Protein AF-A0A1F9Y281-F1 (afdb_monomer_lite)

Secondary structure (DSSP, 8-state):
---------------SSTTTT-TTTTTT-EEESSSEEEEESSS-SSSS-EEEEE--TTPPPS--EEE---SSPPPTT------------S--STT-------PPP-

Sequence (106 aa):
MLIFFSAALVLGQTNLLTNNGFESDLTGWQTRGPAEFSADTAQPHSGQKAARIYIAS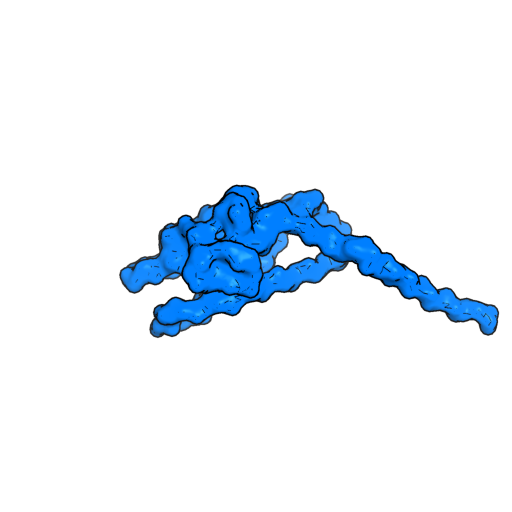GTTLNYQQIYCTASPAITEGERYSASVWVRSQGVTTAPGAYQSRTLFPT

Radius of gyration: 17.91 Å; chains: 1; bounding box: 52×40×39 Å

pLDDT: mean 79.44, std 20.46, range [28.92, 98.19]

Foldseek 3Di:
DDDDPPPPPPDDPDFQDDCQQCPVKCVQKDWDDPWDWTWDQPDGPDDRTDIDTGDDPPGDDDPTDIDHAGPVHDDPPDDDDDDDDDDDDPPDDPPDDDDDDDDDDD

Structure (mmCIF, N/CA/C/O backbone):
data_AF-A0A1F9Y281-F1
#
_entry.id   AF-A0A1F9Y281-F1
#
loop_
_atom_site.group_PDB
_atom_site.id
_atom_site.type_symbol
_atom_site.label_atom_id
_atom_site.label_alt_id
_atom_site.label_comp_id
_atom_site.label_asym_id
_atom_site.label_entity_id
_atom_site.label_seq_id
_atom_site.pdbx_PDB_ins_code
_atom_site.Cartn_x
_atom_site.Cartn_y
_atom_site.Cartn_z
_atom_site.occupancy
_atom_site.B_iso_or_equiv
_atom_site.auth_seq_id
_atom_site.auth_comp_id
_atom_site.auth_asym_id
_atom_site.auth_atom_id
_atom_site.pdbx_PDB_model_num
ATOM 1 N N . MET A 1 1 ? 31.999 -32.600 -24.070 1.00 38.28 1 MET A N 1
ATOM 2 C CA . MET A 1 1 ? 32.641 -31.278 -23.888 1.00 38.28 1 MET A CA 1
ATOM 3 C C . MET A 1 1 ? 31.970 -30.347 -24.886 1.00 38.28 1 MET A C 1
ATOM 5 O O . MET A 1 1 ? 32.026 -30.667 -26.058 1.00 38.28 1 MET A O 1
ATOM 9 N N . LEU A 1 2 ? 31.182 -29.334 -24.535 1.00 28.92 2 LEU A N 1
ATOM 10 C CA . LEU A 1 2 ? 31.176 -28.425 -23.388 1.00 28.92 2 LEU A CA 1
ATOM 11 C C . LEU A 1 2 ? 29.706 -28.155 -22.987 1.00 28.92 2 LEU A C 1
ATOM 13 O O . LEU A 1 2 ? 28.871 -27.939 -23.861 1.00 28.92 2 LEU A O 1
ATOM 17 N N . ILE A 1 3 ? 29.383 -28.197 -21.692 1.00 39.06 3 ILE A N 1
ATOM 18 C CA . ILE A 1 3 ? 28.069 -27.804 -21.160 1.00 39.06 3 ILE A CA 1
ATOM 19 C C . ILE A 1 3 ? 28.193 -26.329 -20.777 1.00 39.06 3 ILE A C 1
ATOM 21 O O . ILE A 1 3 ? 29.028 -25.995 -19.938 1.00 39.06 3 ILE A O 1
ATOM 25 N N . PHE A 1 4 ? 27.402 -25.445 -21.381 1.00 36.53 4 PHE A N 1
ATOM 26 C CA . PHE A 1 4 ? 27.313 -24.060 -20.925 1.00 36.53 4 PHE A CA 1
ATOM 27 C C . PHE A 1 4 ? 26.260 -23.977 -19.816 1.00 36.53 4 PHE A C 1
ATOM 29 O O . PHE A 1 4 ? 25.065 -23.941 -20.093 1.00 36.53 4 PHE A O 1
ATOM 36 N N . PHE A 1 5 ? 26.691 -23.926 -18.555 1.00 43.91 5 PHE A N 1
ATOM 37 C CA .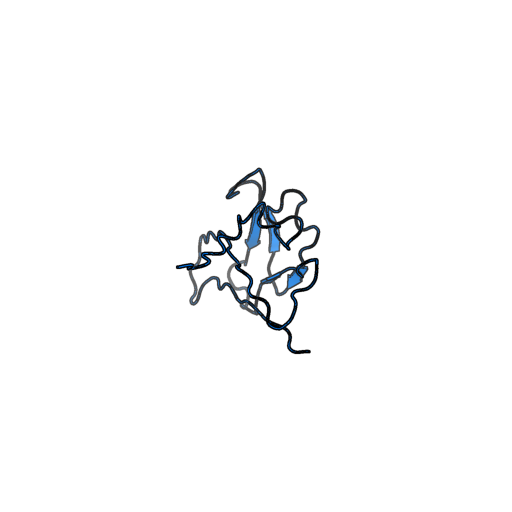 PHE A 1 5 ? 25.873 -23.310 -17.512 1.00 43.91 5 PHE A CA 1
ATOM 38 C C . PHE A 1 5 ? 26.076 -21.802 -17.627 1.00 43.91 5 PHE A C 1
ATOM 40 O O . PHE A 1 5 ? 27.097 -21.273 -17.194 1.00 43.91 5 PHE A O 1
ATOM 47 N N . SER A 1 6 ? 25.120 -21.103 -18.238 1.00 39.38 6 SER A N 1
ATOM 48 C CA . SER A 1 6 ? 25.041 -19.655 -18.070 1.00 39.38 6 SER A CA 1
ATOM 49 C C . SER A 1 6 ? 24.461 -19.399 -16.681 1.00 39.38 6 SER A C 1
ATOM 51 O O . SER A 1 6 ? 23.249 -19.364 -16.486 1.00 39.38 6 SER A O 1
ATOM 53 N N . ALA A 1 7 ? 25.334 -19.310 -15.681 1.00 45.41 7 ALA A N 1
ATOM 54 C CA . ALA A 1 7 ? 24.976 -18.666 -14.431 1.00 45.41 7 ALA A CA 1
ATOM 55 C C . ALA A 1 7 ? 24.947 -17.161 -14.713 1.00 45.41 7 ALA A C 1
ATOM 57 O O . ALA A 1 7 ? 25.980 -16.494 -14.689 1.00 45.41 7 ALA A O 1
ATOM 58 N N . ALA A 1 8 ? 23.766 -16.633 -15.037 1.00 47.09 8 ALA A N 1
ATOM 59 C CA . ALA A 1 8 ? 23.555 -15.199 -14.968 1.00 47.09 8 ALA A CA 1
ATOM 60 C C . ALA A 1 8 ? 23.726 -14.791 -13.500 1.00 47.09 8 ALA A C 1
ATOM 62 O O . ALA A 1 8 ? 22.924 -15.146 -12.636 1.00 47.09 8 ALA A O 1
ATOM 63 N N . LEU A 1 9 ? 24.815 -14.088 -13.210 1.00 40.81 9 LEU A N 1
ATOM 64 C CA . LEU A 1 9 ? 25.007 -13.385 -11.953 1.00 40.81 9 LEU A CA 1
ATOM 65 C C . LEU A 1 9 ? 23.862 -12.360 -11.838 1.00 40.81 9 LEU A C 1
ATOM 67 O O . LEU A 1 9 ? 23.857 -11.374 -12.573 1.00 40.81 9 LEU A O 1
ATOM 71 N N . VAL A 1 10 ? 22.860 -12.598 -10.980 1.00 47.91 10 VAL A N 1
ATOM 72 C CA . VAL A 1 10 ? 21.786 -11.620 -10.714 1.00 47.91 10 VAL A CA 1
ATOM 73 C C . VAL A 1 10 ? 22.380 -10.496 -9.864 1.00 47.91 10 VAL A C 1
ATOM 75 O O . VAL A 1 10 ? 22.261 -10.469 -8.641 1.00 47.91 10 VAL A O 1
ATOM 78 N N . LEU A 1 11 ? 23.101 -9.587 -10.515 1.00 41.00 11 LEU A N 1
ATOM 79 C CA . LEU A 1 11 ? 23.546 -8.335 -9.922 1.00 41.00 11 LEU A CA 1
ATOM 80 C C . LEU A 1 11 ? 22.344 -7.391 -9.855 1.00 41.00 11 LEU A C 1
ATOM 82 O O . LEU A 1 11 ? 21.930 -6.846 -10.871 1.00 41.00 11 LEU A O 1
ATOM 86 N N . GLY A 1 12 ? 21.795 -7.222 -8.651 1.00 51.34 12 GLY A N 1
ATOM 87 C CA . 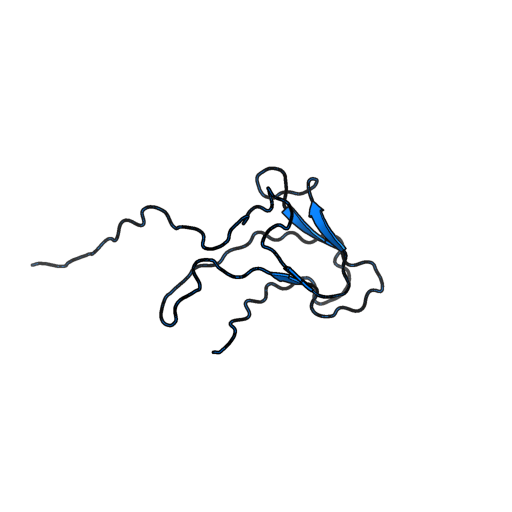GLY A 1 12 ? 20.782 -6.214 -8.338 1.00 51.34 12 GLY A CA 1
ATOM 88 C C . GLY A 1 12 ? 19.421 -6.494 -8.967 1.00 51.34 12 GLY A C 1
ATOM 89 O O . GLY A 1 12 ? 19.105 -5.992 -10.039 1.00 51.34 12 GLY A O 1
ATOM 90 N N . GLN A 1 13 ? 18.566 -7.242 -8.270 1.00 61.28 13 GLN A N 1
ATOM 91 C CA . GLN A 1 13 ? 17.144 -7.263 -8.603 1.00 61.28 13 GLN A CA 1
ATOM 92 C C . GLN A 1 13 ? 16.571 -5.860 -8.339 1.00 61.28 13 GLN A C 1
ATOM 94 O O . GLN A 1 13 ? 16.277 -5.503 -7.198 1.00 61.28 13 GLN A O 1
ATOM 99 N N . THR A 1 14 ? 16.467 -5.034 -9.381 1.00 80.31 14 THR A N 1
ATOM 100 C CA . THR A 1 14 ? 15.846 -3.711 -9.287 1.00 80.31 14 THR A CA 1
ATOM 101 C C . THR A 1 14 ? 14.372 -3.886 -8.954 1.00 80.31 14 THR A C 1
ATOM 103 O O . THR A 1 14 ? 13.635 -4.562 -9.674 1.00 80.31 14 THR A O 1
ATOM 106 N N . ASN A 1 15 ? 13.931 -3.290 -7.847 1.00 86.88 15 ASN A N 1
ATOM 107 C CA . ASN A 1 15 ? 12.510 -3.230 -7.550 1.00 86.88 15 ASN A CA 1
ATOM 108 C C . ASN A 1 15 ? 11.840 -2.277 -8.549 1.00 86.88 15 ASN A C 1
ATOM 110 O O . ASN A 1 15 ? 12.287 -1.146 -8.714 1.00 86.88 15 ASN A O 1
ATOM 114 N N . LEU A 1 16 ? 10.777 -2.744 -9.202 1.00 91.12 16 LEU A N 1
ATOM 115 C CA . LEU A 1 16 ? 9.998 -1.950 -10.157 1.00 91.12 16 LEU A CA 1
ATOM 116 C C . LEU A 1 16 ? 9.005 -1.008 -9.462 1.00 91.12 16 LEU A C 1
ATOM 118 O O . LEU A 1 16 ? 8.316 -0.236 -10.120 1.00 91.12 16 LEU A O 1
ATOM 122 N N . LEU A 1 17 ? 8.868 -1.104 -8.140 1.00 92.00 17 LEU A N 1
ATOM 123 C CA . LEU A 1 17 ? 7.999 -0.244 -7.351 1.00 92.00 17 LEU A CA 1
ATOM 124 C C . LEU A 1 17 ? 8.824 0.868 -6.713 1.00 92.00 17 LEU A C 1
ATOM 126 O O . LEU A 1 17 ? 9.801 0.616 -6.004 1.00 92.00 17 LEU A O 1
ATOM 130 N N . THR A 1 18 ? 8.392 2.106 -6.919 1.00 92.44 18 THR A N 1
ATOM 131 C CA . THR A 1 18 ? 8.909 3.254 -6.179 1.00 92.44 18 THR A CA 1
ATOM 132 C C . THR A 1 18 ? 8.251 3.322 -4.802 1.00 92.44 18 THR A C 1
ATOM 134 O O . THR A 1 18 ? 7.107 2.902 -4.626 1.00 92.44 18 THR A O 1
ATOM 137 N N . ASN A 1 19 ? 8.981 3.830 -3.799 1.00 94.88 19 ASN A N 1
ATOM 138 C CA . ASN A 1 19 ? 8.483 3.948 -2.422 1.00 94.88 19 ASN A CA 1
ATOM 139 C C . ASN A 1 19 ? 7.876 2.624 -1.890 1.00 94.88 19 ASN A C 1
ATOM 141 O O . ASN A 1 19 ? 6.817 2.602 -1.266 1.00 94.88 19 ASN A O 1
ATOM 145 N N . ASN A 1 20 ? 8.542 1.495 -2.159 1.00 92.38 20 ASN A N 1
ATOM 146 C CA . ASN A 1 20 ? 8.075 0.147 -1.813 1.00 92.38 20 ASN A CA 1
ATOM 147 C C . ASN A 1 20 ? 8.068 -0.151 -0.300 1.00 92.38 20 ASN A C 1
ATOM 149 O O . ASN A 1 20 ? 7.500 -1.157 0.116 1.00 92.38 20 ASN A O 1
ATOM 153 N N . GLY A 1 21 ? 8.715 0.702 0.500 1.00 94.56 21 GLY A N 1
ATOM 154 C CA . GLY A 1 21 ? 8.691 0.668 1.965 1.00 94.56 21 GLY A CA 1
ATOM 155 C C . GLY A 1 21 ? 7.802 1.737 2.609 1.00 94.56 21 GLY A C 1
ATOM 156 O O . GLY A 1 21 ? 7.723 1.775 3.824 1.00 94.56 21 GLY A O 1
ATOM 157 N N . PHE A 1 22 ? 7.127 2.593 1.829 1.00 97.56 22 PHE A N 1
ATOM 158 C CA . PHE A 1 22 ? 6.245 3.665 2.331 1.00 97.56 22 PHE A CA 1
ATOM 159 C C . PHE A 1 22 ? 6.934 4.762 3.168 1.00 97.56 22 PHE A C 1
ATOM 161 O O . PHE A 1 22 ? 6.277 5.515 3.888 1.00 97.56 22 PHE A O 1
ATOM 168 N N . GLU A 1 23 ? 8.256 4.905 3.054 1.00 98.19 23 GLU A N 1
ATOM 169 C CA . GLU A 1 23 ? 9.037 5.910 3.790 1.00 98.19 23 GLU A CA 1
ATOM 170 C C . GLU A 1 23 ? 8.724 7.351 3.342 1.00 98.19 23 GLU A C 1
ATOM 172 O O . GLU A 1 23 ? 8.880 8.299 4.111 1.00 98.19 23 GLU A O 1
ATOM 177 N N . SER A 1 24 ? 8.204 7.522 2.122 1.00 97.75 24 SER A N 1
ATOM 178 C CA . SER A 1 24 ? 7.649 8.786 1.607 1.00 97.75 24 SER A CA 1
ATOM 179 C C . SER A 1 24 ? 6.117 8.799 1.642 1.00 97.75 24 SER A C 1
ATOM 181 O O . SER A 1 24 ? 5.454 9.219 0.689 1.00 97.75 24 SER A O 1
ATOM 183 N N . ASP A 1 25 ? 5.552 8.287 2.735 1.00 97.56 25 ASP A N 1
ATOM 184 C CA . ASP A 1 25 ? 4.115 8.109 2.934 1.00 97.56 25 ASP A CA 1
ATOM 185 C C . ASP A 1 25 ? 3.489 7.268 1.807 1.00 97.56 25 ASP A C 1
ATOM 187 O O . ASP A 1 25 ? 4.091 6.298 1.344 1.00 97.56 25 ASP A O 1
ATOM 191 N N . LEU A 1 26 ? 2.291 7.625 1.337 1.00 97.50 26 LEU A N 1
ATOM 192 C CA . LEU A 1 26 ? 1.613 6.931 0.235 1.00 97.50 26 LEU A CA 1
ATOM 193 C C . LEU A 1 26 ? 1.975 7.502 -1.148 1.00 97.50 26 LEU A C 1
ATOM 195 O O . LEU A 1 26 ? 1.271 7.253 -2.123 1.00 97.50 26 LEU A O 1
ATOM 199 N N . THR A 1 27 ? 3.062 8.271 -1.266 1.00 97.06 27 THR A N 1
ATOM 200 C CA . THR A 1 27 ? 3.494 8.837 -2.554 1.00 97.06 27 THR A CA 1
ATOM 201 C C . THR A 1 27 ? 3.727 7.723 -3.577 1.00 97.06 27 THR A C 1
ATOM 203 O O . THR A 1 27 ? 4.458 6.773 -3.297 1.00 97.06 27 THR A O 1
ATOM 206 N N . GLY A 1 28 ? 3.108 7.837 -4.758 1.00 94.50 28 GLY A N 1
ATOM 207 C CA . GLY A 1 28 ? 3.175 6.826 -5.824 1.00 94.50 28 GLY A CA 1
ATOM 208 C C . GLY A 1 28 ? 2.204 5.648 -5.662 1.00 94.50 28 GLY A C 1
ATOM 209 O O . GLY A 1 28 ? 2.104 4.818 -6.564 1.00 94.50 28 GLY A O 1
ATOM 210 N N . TRP A 1 29 ? 1.456 5.597 -4.558 1.00 96.62 29 TRP A N 1
ATOM 211 C CA . TRP A 1 29 ? 0.421 4.601 -4.303 1.00 96.62 29 TRP A CA 1
ATOM 212 C C . TRP A 1 29 ? -0.972 5.229 -4.392 1.00 96.62 29 TRP A C 1
ATOM 214 O O . TRP A 1 29 ? -1.200 6.378 -4.022 1.00 96.62 29 TRP A O 1
ATOM 224 N N . GLN A 1 30 ? -1.919 4.452 -4.893 1.00 96.50 30 GLN A N 1
ATOM 225 C CA . GLN A 1 30 ? -3.320 4.804 -5.052 1.00 96.50 30 GLN A CA 1
ATOM 226 C C . GLN A 1 30 ? -4.164 3.989 -4.077 1.00 96.50 30 GLN A C 1
ATOM 228 O O . GLN A 1 30 ? -3.810 2.868 -3.708 1.00 96.50 30 GLN A O 1
ATOM 233 N N . THR A 1 31 ? -5.302 4.547 -3.678 1.00 95.31 31 THR A N 1
ATOM 234 C CA . THR A 1 31 ? -6.229 3.920 -2.736 1.00 95.31 31 THR A CA 1
ATOM 235 C C . THR A 1 31 ? -7.610 3.774 -3.364 1.00 95.31 31 THR A C 1
ATOM 237 O O . THR A 1 31 ? -7.976 4.505 -4.288 1.00 95.31 31 THR A O 1
ATOM 240 N N . ARG A 1 32 ? -8.383 2.786 -2.914 1.00 94.19 32 ARG A N 1
ATOM 241 C CA . ARG A 1 32 ? -9.744 2.534 -3.401 1.00 94.19 32 ARG A CA 1
ATOM 242 C C . ARG A 1 32 ? -10.607 1.934 -2.303 1.00 94.19 32 ARG A C 1
ATOM 244 O O . ARG A 1 32 ? -10.120 1.113 -1.538 1.00 94.19 32 ARG A O 1
ATOM 251 N N . GLY A 1 33 ? -11.894 2.280 -2.299 1.00 91.88 33 GLY A N 1
ATOM 252 C CA . GLY A 1 33 ? -12.906 1.711 -1.404 1.00 91.88 33 GLY A CA 1
ATOM 253 C C . GLY A 1 33 ? -13.061 2.487 -0.089 1.00 91.88 33 GLY A C 1
ATOM 254 O O . GLY A 1 33 ? -12.208 3.310 0.244 1.00 91.88 33 GLY A O 1
ATOM 255 N N . PRO A 1 34 ? -14.157 2.263 0.661 1.00 91.31 34 PRO A N 1
ATOM 256 C CA . PRO A 1 34 ? -14.400 2.958 1.921 1.00 91.31 34 PRO A CA 1
ATOM 257 C C . PRO A 1 34 ? -13.502 2.377 3.022 1.00 91.31 34 PRO A C 1
ATOM 259 O O . PRO A 1 34 ? -13.817 1.338 3.601 1.00 91.31 34 PRO A O 1
ATOM 262 N N . ALA A 1 35 ? -12.364 3.026 3.260 1.00 93.38 35 ALA A N 1
ATOM 263 C CA . ALA A 1 35 ? -11.422 2.772 4.348 1.00 93.38 35 ALA A CA 1
ATOM 264 C C . ALA A 1 35 ? -10.586 4.028 4.621 1.00 93.38 35 ALA A C 1
ATOM 266 O O . ALA A 1 35 ? -10.501 4.933 3.790 1.00 93.38 35 ALA A O 1
ATOM 267 N N . GLU A 1 36 ? -9.943 4.059 5.781 1.00 95.25 36 GLU A N 1
ATOM 268 C CA . GLU A 1 36 ? -8.872 5.003 6.067 1.00 95.25 36 GLU A CA 1
ATOM 269 C C . GLU A 1 36 ? -7.544 4.409 5.585 1.00 95.25 36 GLU A C 1
ATOM 271 O O . GLU A 1 36 ? -7.197 3.272 5.921 1.00 95.25 36 GLU A O 1
ATOM 276 N N . PHE A 1 37 ? -6.799 5.186 4.801 1.00 96.75 37 PHE A N 1
ATOM 277 C CA . PHE A 1 37 ? -5.493 4.806 4.276 1.00 96.75 37 PHE A CA 1
ATOM 278 C C . PHE A 1 37 ? -4.440 5.765 4.807 1.00 96.75 37 PHE A C 1
ATOM 280 O O . PHE A 1 37 ? -4.585 6.979 4.672 1.00 96.75 37 PHE A O 1
ATOM 287 N N . SER A 1 38 ? -3.371 5.233 5.390 1.00 97.50 38 SER A N 1
ATOM 288 C CA . SER A 1 38 ? -2.295 6.060 5.935 1.00 97.50 38 SER A CA 1
ATOM 289 C C . SER A 1 38 ? -0.945 5.360 5.844 1.00 97.50 38 SER A C 1
ATOM 291 O O . SER A 1 38 ? -0.878 4.137 5.725 1.00 97.50 38 SER A O 1
ATOM 293 N N . ALA A 1 39 ? 0.134 6.131 5.962 1.00 97.38 39 ALA A N 1
ATOM 294 C CA . ALA A 1 39 ? 1.407 5.583 6.403 1.00 97.38 39 ALA A CA 1
ATOM 295 C C . ALA A 1 39 ? 1.381 5.479 7.933 1.00 97.38 39 ALA A C 1
ATOM 297 O O . ALA A 1 39 ? 1.084 6.451 8.625 1.00 97.38 39 ALA A O 1
ATOM 298 N N . ASP A 1 40 ? 1.596 4.280 8.451 1.00 96.06 40 ASP A N 1
ATOM 299 C CA . ASP A 1 40 ? 1.652 3.966 9.871 1.00 96.06 40 ASP A CA 1
ATOM 300 C C . ASP A 1 40 ? 3.103 3.875 10.337 1.00 96.06 40 ASP A C 1
ATOM 302 O O . ASP A 1 40 ? 3.926 3.233 9.688 1.00 96.06 40 ASP A O 1
ATOM 306 N N . THR A 1 41 ? 3.400 4.497 11.475 1.00 97.38 41 THR A N 1
ATOM 307 C CA . THR A 1 41 ? 4.716 4.467 12.127 1.00 97.38 41 THR A CA 1
ATOM 308 C C . THR A 1 41 ? 4.762 3.515 13.319 1.00 97.38 41 THR A C 1
ATOM 310 O O . THR A 1 41 ? 5.832 3.279 13.876 1.00 97.38 41 THR A O 1
ATOM 313 N N . ALA A 1 42 ? 3.619 2.959 13.733 1.00 95.25 42 ALA A N 1
ATOM 314 C CA . ALA A 1 42 ? 3.546 2.105 14.910 1.00 95.25 42 ALA A CA 1
ATOM 315 C C . ALA A 1 42 ? 3.975 0.662 14.622 1.00 95.25 42 ALA A C 1
ATOM 317 O O . ALA A 1 42 ? 4.557 0.018 15.494 1.00 95.25 42 ALA A O 1
ATOM 318 N N . GLN A 1 43 ? 3.658 0.129 13.437 1.00 91.38 43 GLN A N 1
ATOM 319 C CA . GLN A 1 43 ? 3.915 -1.273 13.090 1.00 91.38 43 GLN A CA 1
ATOM 320 C C . GLN A 1 43 ? 4.646 -1.451 11.740 1.00 91.38 43 GLN A C 1
ATOM 322 O O . GLN A 1 43 ? 4.182 -2.235 10.904 1.00 91.38 43 GLN A O 1
ATOM 327 N N . PRO A 1 44 ? 5.784 -0.769 11.490 1.00 95.00 44 PRO A N 1
ATOM 328 C CA . PRO A 1 44 ? 6.542 -0.968 10.261 1.00 95.00 44 PRO A CA 1
ATOM 329 C C . PRO A 1 44 ? 7.196 -2.357 10.227 1.00 95.00 44 PRO A C 1
ATOM 331 O O . PRO A 1 44 ? 7.671 -2.868 11.241 1.00 95.00 44 PRO A O 1
ATOM 334 N N . HIS A 1 45 ? 7.254 -2.971 9.043 1.00 92.75 45 HIS A N 1
ATOM 335 C CA . HIS A 1 45 ? 8.049 -4.188 8.831 1.00 92.75 45 HIS A CA 1
ATOM 336 C C . HIS A 1 45 ? 9.555 -3.873 8.761 1.00 92.75 45 HIS A C 1
ATOM 338 O O . HIS A 1 45 ? 10.391 -4.629 9.248 1.00 92.75 45 HIS A O 1
ATOM 344 N N . SER A 1 46 ? 9.897 -2.747 8.140 1.00 93.12 46 SER A N 1
ATOM 345 C CA . SER A 1 46 ? 11.256 -2.232 7.971 1.00 93.12 46 SER A CA 1
ATOM 346 C C . SER A 1 46 ? 11.199 -0.712 7.911 1.00 93.12 46 SER A C 1
ATOM 348 O O . SER A 1 46 ? 10.176 -0.183 7.491 1.00 93.12 46 SER A O 1
ATOM 350 N N . GLY A 1 47 ? 12.289 -0.024 8.250 1.00 95.94 47 GLY A N 1
ATOM 351 C CA . GLY A 1 47 ? 12.303 1.440 8.232 1.00 95.94 47 GLY A CA 1
ATOM 352 C C . GLY A 1 47 ? 11.398 2.037 9.309 1.00 95.94 47 GLY A C 1
ATOM 353 O O . GLY A 1 47 ? 11.307 1.489 10.409 1.00 95.94 47 GLY A O 1
ATOM 354 N N . GLN A 1 48 ? 10.776 3.178 9.014 1.00 98.00 48 GLN A N 1
ATOM 355 C CA . GLN A 1 48 ? 9.946 3.917 9.967 1.00 98.00 48 GLN A CA 1
ATOM 356 C C . GLN A 1 48 ? 8.458 3.863 9.638 1.00 98.00 48 GLN A C 1
ATOM 358 O O . GLN A 1 48 ? 7.653 4.245 10.488 1.00 98.00 48 GLN A O 1
ATOM 363 N N . LYS A 1 49 ? 8.079 3.434 8.429 1.00 98.19 49 LYS A N 1
ATOM 364 C CA . LYS A 1 49 ? 6.690 3.481 7.969 1.00 98.19 49 LYS A CA 1
ATOM 365 C C . LYS A 1 49 ? 6.243 2.167 7.325 1.00 98.19 49 LYS A C 1
ATOM 367 O O . LYS A 1 49 ? 7.036 1.355 6.866 1.00 98.19 49 LYS A O 1
ATOM 372 N N . ALA A 1 50 ? 4.933 1.955 7.294 1.00 97.31 50 ALA A N 1
ATOM 373 C CA . ALA A 1 50 ? 4.267 0.955 6.464 1.00 97.31 50 ALA A CA 1
ATOM 374 C C . ALA A 1 50 ? 2.902 1.482 6.007 1.00 97.31 50 ALA A C 1
ATOM 376 O O . ALA A 1 50 ? 2.294 2.299 6.690 1.00 97.31 50 ALA A O 1
ATOM 377 N N . ALA A 1 51 ? 2.374 1.017 4.876 1.00 97.00 51 ALA A N 1
ATOM 378 C CA . ALA A 1 51 ? 0.992 1.328 4.520 1.00 97.00 51 ALA A CA 1
ATOM 379 C C . ALA A 1 51 ? 0.003 0.611 5.448 1.00 97.00 51 ALA A C 1
ATOM 381 O O . ALA A 1 51 ? 0.135 -0.582 5.723 1.00 97.00 51 ALA A O 1
ATOM 382 N N . ARG A 1 52 ? -1.039 1.331 5.863 1.00 95.88 52 ARG A N 1
ATOM 383 C CA . ARG A 1 52 ? -2.150 0.816 6.660 1.00 95.88 52 ARG A CA 1
ATOM 384 C C . ARG A 1 52 ? -3.464 1.032 5.926 1.00 95.88 52 ARG A C 1
ATOM 386 O O . ARG A 1 52 ? -3.747 2.129 5.450 1.00 95.88 52 ARG A O 1
ATOM 393 N N . ILE A 1 53 ? -4.272 -0.024 5.895 1.00 94.62 53 ILE A N 1
ATOM 394 C CA . ILE A 1 53 ? -5.689 0.025 5.536 1.00 94.62 53 ILE A CA 1
ATOM 395 C C . ILE A 1 53 ? -6.468 -0.228 6.822 1.00 94.62 53 ILE A C 1
ATOM 397 O O . ILE A 1 53 ? -6.380 -1.315 7.394 1.00 94.62 53 ILE A O 1
ATOM 401 N N . TYR A 1 54 ? -7.213 0.769 7.286 1.00 93.19 54 TYR A N 1
ATOM 402 C CA . TYR A 1 54 ? -8.094 0.641 8.439 1.00 93.19 54 TYR A CA 1
ATOM 403 C C . TYR A 1 54 ? -9.553 0.697 8.000 1.00 93.19 54 TYR A C 1
ATOM 405 O O . TYR A 1 54 ? -10.005 1.645 7.360 1.00 93.19 54 TYR A O 1
ATOM 413 N N . ILE A 1 55 ? -10.292 -0.353 8.349 1.00 90.62 55 ILE A N 1
ATOM 414 C CA . ILE A 1 55 ? -11.708 -0.506 8.030 1.00 90.62 55 ILE A CA 1
ATOM 415 C C . ILE A 1 55 ? -12.467 -0.443 9.350 1.00 90.62 55 ILE A C 1
ATOM 417 O O . ILE A 1 55 ? -12.324 -1.325 10.197 1.00 90.62 55 ILE A O 1
ATOM 421 N N . ALA A 1 56 ? -13.263 0.610 9.535 1.00 89.25 56 ALA A N 1
ATOM 422 C CA . ALA A 1 56 ? -14.086 0.754 10.727 1.00 89.25 56 ALA A CA 1
ATOM 423 C C . ALA A 1 56 ? -15.155 -0.349 10.791 1.00 89.25 56 ALA A C 1
ATOM 425 O O . ALA A 1 56 ? -15.684 -0.779 9.761 1.00 89.25 56 ALA A O 1
ATOM 426 N N . SER A 1 57 ? -15.510 -0.776 12.004 1.00 85.31 57 SER A N 1
ATOM 427 C CA . SER A 1 57 ? -16.596 -1.740 12.214 1.00 85.31 57 SER A CA 1
ATOM 428 C C . SER A 1 57 ? -17.899 -1.268 11.555 1.00 85.31 57 SER A C 1
ATOM 430 O O . SER A 1 57 ? -18.225 -0.083 11.593 1.00 85.31 57 SER A O 1
ATOM 432 N N . GLY A 1 58 ? -18.630 -2.193 10.930 1.00 84.75 58 GLY A N 1
ATOM 433 C CA . GLY A 1 58 ? -19.863 -1.897 10.192 1.00 84.75 58 GLY A CA 1
ATOM 434 C C . GLY A 1 58 ? -19.656 -1.345 8.776 1.00 84.75 58 GLY A C 1
ATOM 435 O O . GLY A 1 58 ? -20.629 -1.191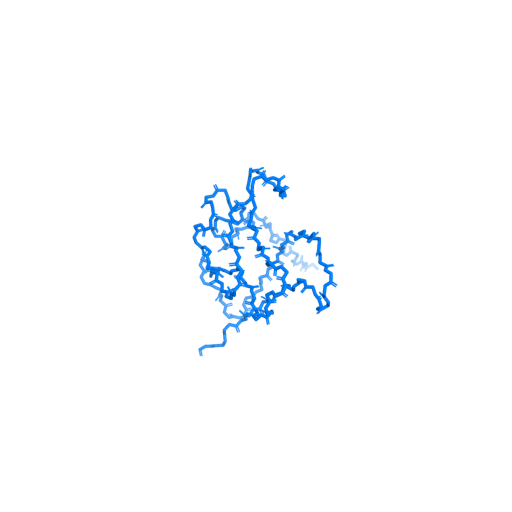 8.039 1.00 84.75 58 GLY A O 1
ATOM 436 N N . THR A 1 59 ? -18.414 -1.090 8.352 1.00 86.81 59 THR A N 1
ATOM 437 C CA . THR A 1 59 ? -18.128 -0.708 6.963 1.00 86.81 59 THR A CA 1
ATOM 438 C C . THR A 1 59 ? -18.407 -1.879 6.027 1.00 86.81 59 THR A C 1
ATOM 440 O O . THR A 1 59 ? -17.907 -2.986 6.226 1.00 86.81 59 THR A O 1
ATOM 443 N N . THR A 1 60 ? -19.177 -1.633 4.966 1.00 84.56 60 THR A N 1
ATOM 444 C CA . THR A 1 60 ? -19.383 -2.634 3.914 1.00 84.56 60 THR A CA 1
ATOM 445 C C . THR A 1 60 ? -18.079 -2.846 3.145 1.00 84.56 60 THR A C 1
ATOM 447 O O . THR A 1 60 ? -17.501 -1.902 2.601 1.00 84.56 60 THR A O 1
ATOM 450 N N . LEU A 1 61 ? -17.604 -4.091 3.095 1.00 82.69 61 LEU A N 1
ATOM 451 C CA . LEU A 1 61 ? -16.406 -4.445 2.339 1.00 82.69 61 LEU A CA 1
ATOM 452 C C . LEU A 1 61 ? -16.679 -4.305 0.838 1.00 82.69 61 LEU A C 1
ATOM 454 O O . LEU A 1 61 ? -17.650 -4.850 0.319 1.00 82.69 61 LEU A O 1
ATOM 458 N N . ASN A 1 62 ? -15.824 -3.555 0.144 1.00 82.94 62 ASN A N 1
ATOM 459 C CA . ASN A 1 62 ? -15.931 -3.306 -1.292 1.00 82.94 62 ASN A CA 1
ATOM 460 C C . ASN A 1 62 ? -14.538 -3.027 -1.866 1.00 82.94 62 ASN A C 1
ATOM 462 O O . ASN A 1 62 ? -14.204 -1.890 -2.203 1.00 82.94 62 ASN A O 1
ATOM 466 N N . TYR A 1 63 ? -13.718 -4.081 -1.904 1.00 81.75 63 TYR A N 1
ATOM 467 C CA . TYR A 1 63 ? -12.366 -4.064 -2.466 1.00 81.75 63 TYR A CA 1
ATOM 468 C C . TYR A 1 63 ? -11.530 -2.870 -1.989 1.00 81.75 63 TYR A C 1
ATOM 470 O O . TYR A 1 63 ? -10.984 -2.113 -2.792 1.00 81.75 63 TYR A O 1
ATOM 478 N N . GLN A 1 64 ? -11.435 -2.704 -0.668 1.00 88.75 64 GLN A N 1
ATOM 479 C CA . GLN A 1 64 ? -10.523 -1.740 -0.071 1.00 88.75 64 GLN A CA 1
ATOM 480 C C . GLN A 1 64 ? -9.083 -2.103 -0.441 1.00 88.75 64 GLN A C 1
ATOM 482 O O . GLN A 1 64 ? -8.600 -3.180 -0.092 1.00 88.75 64 GLN A O 1
ATOM 487 N N . GLN A 1 65 ? -8.414 -1.231 -1.189 1.00 92.62 65 GLN A N 1
ATOM 488 C CA . GLN A 1 65 ? -7.141 -1.540 -1.833 1.00 92.62 65 GLN A CA 1
ATOM 489 C C . GLN A 1 65 ? -6.168 -0.380 -1.702 1.00 92.62 65 GLN A C 1
ATOM 491 O O . GLN A 1 65 ? -6.548 0.779 -1.859 1.00 92.62 65 GLN A O 1
ATOM 496 N N . ILE A 1 66 ? -4.900 -0.726 -1.499 1.00 94.19 66 ILE A N 1
ATOM 497 C CA . ILE A 1 66 ? -3.765 0.121 -1.838 1.00 94.19 66 ILE A CA 1
ATOM 498 C C . ILE A 1 66 ? -3.014 -0.549 -2.990 1.00 94.19 66 ILE A C 1
ATOM 500 O O . ILE A 1 66 ? -2.757 -1.753 -2.948 1.00 94.19 66 ILE A O 1
ATOM 504 N N . TYR A 1 67 ? -2.725 0.195 -4.048 1.00 93.50 67 TYR A N 1
ATOM 505 C CA . TYR A 1 67 ? -2.111 -0.340 -5.261 1.00 93.50 67 TYR A CA 1
ATOM 506 C C . TYR A 1 67 ? -1.182 0.689 -5.895 1.00 93.50 67 TYR A C 1
ATOM 508 O O . TYR A 1 67 ? -1.262 1.878 -5.608 1.00 93.50 67 TYR A O 1
ATOM 516 N N . CYS A 1 68 ? -0.279 0.231 -6.746 1.00 92.69 68 CYS A N 1
ATOM 517 C CA . CYS A 1 68 ? 0.599 1.087 -7.526 1.00 92.69 68 CYS A CA 1
ATOM 518 C C . CYS A 1 68 ? 0.843 0.447 -8.891 1.00 92.69 68 CYS A C 1
ATOM 520 O O . CYS A 1 68 ? 0.567 -0.738 -9.104 1.00 92.69 68 CYS A O 1
ATOM 522 N N . THR A 1 69 ? 1.373 1.246 -9.807 1.00 90.75 69 THR A N 1
ATOM 523 C CA . THR A 1 69 ? 1.805 0.786 -11.123 1.00 90.75 69 THR A CA 1
ATOM 524 C C . THR A 1 69 ? 3.319 0.648 -11.110 1.00 90.75 69 THR A C 1
ATOM 526 O O . THR A 1 69 ? 4.022 1.559 -10.673 1.00 90.75 69 THR A O 1
ATOM 529 N N . ALA A 1 70 ? 3.822 -0.491 -11.583 1.00 88.88 70 ALA A N 1
ATOM 530 C CA . ALA A 1 70 ? 5.255 -0.699 -11.743 1.00 88.88 70 ALA A CA 1
ATOM 531 C C . ALA A 1 70 ? 5.854 0.325 -12.722 1.00 88.88 70 ALA A C 1
ATOM 533 O O . ALA A 1 70 ? 5.237 0.663 -13.734 1.00 88.88 70 ALA A O 1
ATOM 534 N N . SER A 1 71 ? 7.060 0.801 -12.419 1.00 85.62 71 SER A N 1
ATOM 535 C CA . SER A 1 71 ? 7.849 1.680 -13.274 1.00 85.62 71 SER A CA 1
ATOM 536 C C . SER A 1 71 ? 9.300 1.179 -13.326 1.00 85.62 71 SER A C 1
ATOM 538 O O . SER A 1 71 ? 9.970 1.167 -12.291 1.00 85.62 71 SER A O 1
ATOM 540 N N . PRO A 1 72 ? 9.811 0.765 -14.501 1.00 86.88 72 PRO A N 1
ATOM 541 C CA . PRO A 1 72 ? 9.126 0.725 -15.798 1.00 86.88 72 PRO A CA 1
ATOM 542 C C . PRO A 1 72 ? 7.936 -0.247 -15.824 1.00 86.88 72 PRO A C 1
ATOM 544 O O . PRO A 1 72 ? 7.805 -1.121 -14.964 1.00 86.88 72 PRO A O 1
ATOM 547 N N . ALA A 1 73 ? 7.057 -0.064 -16.814 1.00 87.56 73 ALA A N 1
ATOM 548 C CA . ALA A 1 73 ? 5.923 -0.954 -17.025 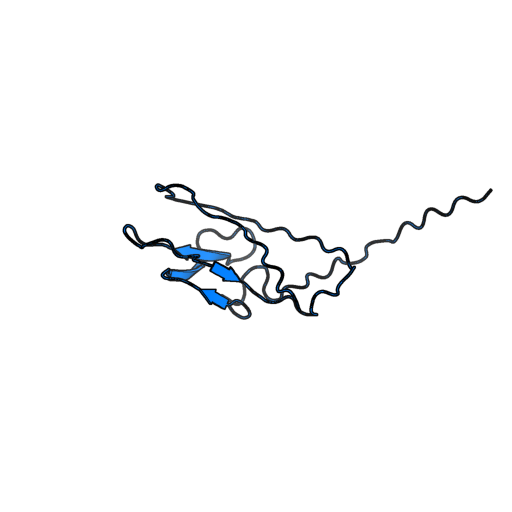1.00 87.56 73 ALA A CA 1
ATOM 549 C C . ALA A 1 73 ? 6.403 -2.396 -17.246 1.00 87.56 73 ALA A C 1
ATOM 551 O O . ALA A 1 73 ? 7.444 -2.627 -17.861 1.00 87.56 73 ALA A O 1
ATOM 552 N N . ILE A 1 74 ? 5.627 -3.356 -16.745 1.00 86.44 74 ILE A N 1
ATOM 553 C CA . ILE A 1 74 ? 5.879 -4.777 -16.986 1.00 86.44 74 ILE A CA 1
ATOM 554 C C . ILE A 1 74 ? 5.713 -5.098 -18.476 1.00 86.44 74 ILE A C 1
ATOM 556 O O . ILE A 1 74 ? 4.769 -4.636 -19.116 1.00 86.44 74 ILE A O 1
ATOM 560 N N . THR A 1 75 ? 6.611 -5.918 -19.008 1.00 87.94 75 THR A N 1
ATOM 561 C CA . THR A 1 75 ? 6.608 -6.355 -20.406 1.00 87.94 75 THR A CA 1
ATOM 562 C C . TH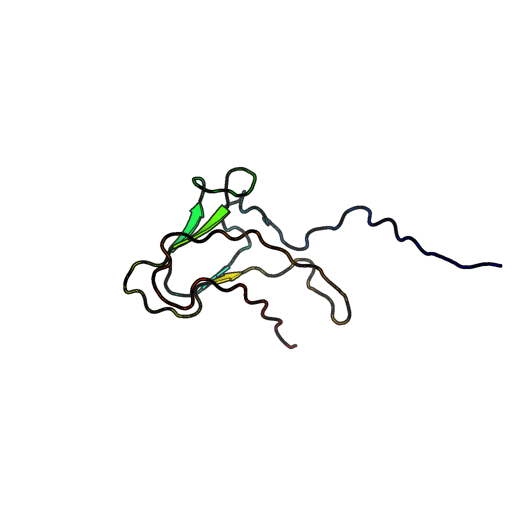R A 1 75 ? 5.935 -7.720 -20.530 1.00 87.94 75 THR A C 1
ATOM 564 O O . THR A 1 75 ? 6.154 -8.620 -19.714 1.00 87.94 75 THR A O 1
ATOM 567 N N . GLU A 1 76 ? 5.113 -7.898 -21.563 1.00 87.88 76 GLU A N 1
ATOM 568 C CA . GLU A 1 76 ? 4.502 -9.192 -21.868 1.00 87.88 76 GLU A CA 1
ATOM 569 C C . GLU A 1 76 ? 5.570 -10.255 -22.185 1.00 87.88 76 GLU A C 1
ATOM 571 O O . GLU A 1 76 ? 6.581 -9.980 -22.826 1.00 87.88 76 GLU A O 1
ATOM 576 N N . GLY A 1 77 ? 5.356 -11.486 -21.716 1.00 88.12 77 GLY A N 1
ATOM 577 C CA . GLY A 1 77 ? 6.286 -12.602 -21.921 1.00 88.12 77 GLY A CA 1
ATOM 578 C C . GLY A 1 77 ? 7.477 -12.639 -20.956 1.00 88.12 77 GLY A C 1
ATOM 579 O O . GLY A 1 77 ? 8.141 -13.674 -20.857 1.00 88.12 77 GLY A O 1
ATOM 580 N N . GLU A 1 78 ? 7.722 -11.574 -20.188 1.00 85.81 78 GLU A N 1
ATOM 581 C CA . GLU A 1 78 ? 8.745 -11.568 -19.142 1.00 85.81 78 GLU A CA 1
ATOM 582 C C . GLU A 1 78 ? 8.255 -12.206 -17.832 1.00 85.81 78 GLU A C 1
ATOM 584 O O . GLU A 1 78 ? 7.060 -12.273 -17.525 1.00 85.81 78 GLU A O 1
ATOM 589 N N . ARG A 1 79 ? 9.207 -12.699 -17.029 1.00 86.94 79 ARG A N 1
ATOM 590 C CA . ARG A 1 79 ? 8.934 -13.271 -15.706 1.00 86.94 79 ARG A CA 1
ATOM 591 C C . ARG A 1 79 ? 9.365 -12.299 -14.618 1.00 86.94 79 ARG A C 1
ATOM 593 O O . ARG A 1 79 ? 10.528 -11.921 -14.549 1.00 86.94 79 ARG A O 1
ATOM 600 N N . TYR A 1 80 ? 8.438 -11.998 -13.717 1.00 83.38 80 TYR A N 1
ATOM 601 C CA . TYR A 1 80 ? 8.666 -11.141 -12.558 1.00 83.38 80 TYR A CA 1
ATOM 602 C C . TYR A 1 80 ? 8.370 -11.897 -11.266 1.00 83.38 80 TYR A C 1
ATOM 604 O O . TYR A 1 80 ? 7.505 -12.773 -11.234 1.00 83.38 80 TYR A O 1
ATOM 612 N N . SER A 1 81 ? 9.058 -11.515 -10.191 1.00 87.25 81 SER A N 1
ATOM 613 C CA . SER A 1 81 ? 8.748 -11.950 -8.830 1.00 87.25 81 SER A CA 1
ATOM 614 C C . SER A 1 81 ? 8.157 -10.782 -8.049 1.00 87.25 81 SER A C 1
ATOM 616 O O . SER A 1 81 ? 8.680 -9.670 -8.109 1.00 87.25 81 SER A O 1
ATOM 618 N N . ALA A 1 82 ? 7.070 -11.036 -7.324 1.00 85.06 82 ALA A N 1
ATOM 619 C CA . ALA A 1 82 ? 6.431 -10.066 -6.447 1.00 85.06 82 ALA A CA 1
ATOM 620 C C . ALA A 1 82 ? 6.274 -10.678 -5.055 1.00 85.06 82 ALA A C 1
ATOM 622 O O . ALA A 1 82 ? 5.792 -11.801 -4.912 1.00 85.06 82 ALA A O 1
ATOM 623 N N . SER A 1 83 ? 6.656 -9.923 -4.032 1.00 87.06 83 SER A N 1
ATOM 624 C CA . SER A 1 83 ? 6.511 -10.302 -2.631 1.00 87.06 83 SER A CA 1
ATOM 625 C C . SER A 1 83 ? 6.044 -9.100 -1.818 1.00 87.06 83 SER A C 1
ATOM 627 O O . SER A 1 83 ? 6.289 -7.949 -2.178 1.00 87.06 83 SER A O 1
ATOM 629 N N . VAL A 1 84 ? 5.324 -9.370 -0.732 1.00 88.19 84 VAL A N 1
ATOM 630 C CA . VAL A 1 84 ? 4.818 -8.348 0.185 1.00 88.19 84 VAL A CA 1
ATOM 631 C C . VAL A 1 84 ? 4.800 -8.912 1.599 1.00 88.19 84 VAL A C 1
ATOM 633 O O . VAL A 1 84 ? 4.487 -10.085 1.801 1.00 88.19 84 VAL A O 1
ATOM 636 N N . TRP A 1 85 ? 5.121 -8.066 2.573 1.00 90.94 85 TRP A N 1
ATOM 637 C CA . TRP A 1 85 ? 4.915 -8.356 3.986 1.00 90.94 85 TRP A CA 1
ATOM 638 C C . TRP A 1 85 ? 3.579 -7.768 4.416 1.00 90.94 85 TRP A C 1
ATOM 640 O O . TRP A 1 85 ? 3.343 -6.573 4.253 1.00 90.94 85 TRP A O 1
ATOM 650 N N . VAL A 1 86 ? 2.698 -8.613 4.947 1.00 91.06 86 VAL A N 1
ATOM 651 C CA . VAL A 1 86 ? 1.369 -8.202 5.404 1.00 91.06 86 VAL A CA 1
ATOM 652 C C . VAL A 1 86 ? 1.203 -8.604 6.855 1.00 91.06 86 VAL A C 1
ATOM 654 O O . VAL A 1 86 ? 1.517 -9.726 7.250 1.00 91.06 86 VAL A O 1
ATOM 657 N N . ARG A 1 87 ? 0.647 -7.687 7.639 1.00 88.69 87 ARG A N 1
ATOM 658 C CA . ARG A 1 87 ? 0.148 -7.952 8.980 1.00 88.69 87 ARG A CA 1
ATOM 659 C C . ARG A 1 87 ? -1.327 -7.589 9.031 1.00 88.69 87 ARG A C 1
ATOM 661 O O . ARG A 1 87 ? -1.734 -6.565 8.495 1.00 88.69 87 ARG A O 1
ATOM 668 N N . SER A 1 88 ? -2.114 -8.420 9.702 1.00 87.50 88 SER A N 1
ATOM 669 C CA . SER A 1 88 ? -3.513 -8.135 10.009 1.00 87.50 88 SER A CA 1
ATOM 670 C C . SER A 1 88 ? -3.712 -8.047 11.521 1.00 87.50 88 SER A C 1
ATOM 672 O O . SER A 1 88 ? -2.978 -8.660 12.297 1.00 87.50 88 SER A O 1
ATOM 674 N N . GLN A 1 89 ? -4.681 -7.243 11.949 1.00 84.69 89 GLN A N 1
ATOM 675 C CA . GLN A 1 89 ? -5.043 -7.079 13.353 1.00 84.69 89 GLN A CA 1
ATOM 676 C C . GLN A 1 89 ? -6.547 -6.834 13.453 1.00 84.69 89 GLN A C 1
ATOM 678 O O . GLN A 1 89 ? -7.103 -6.089 12.653 1.00 84.69 89 GLN A O 1
ATOM 683 N N . GLY A 1 90 ? -7.205 -7.461 14.432 1.00 80.19 90 GLY A N 1
ATOM 684 C CA . GLY A 1 90 ? -8.627 -7.217 14.708 1.00 80.19 90 GLY A CA 1
ATOM 685 C C . GLY A 1 90 ? -9.588 -7.676 13.605 1.00 80.19 90 GLY A C 1
ATOM 686 O O . GLY A 1 90 ? -10.723 -7.209 13.556 1.00 80.19 90 GLY A O 1
ATOM 687 N N . VAL A 1 91 ? -9.160 -8.582 12.720 1.00 74.12 91 VAL A N 1
ATOM 688 C CA . VAL A 1 91 ? -10.020 -9.150 11.675 1.00 74.12 91 VAL A CA 1
ATOM 689 C C . VAL A 1 91 ? -11.015 -10.108 12.324 1.00 74.12 91 VAL A C 1
ATOM 691 O O . VAL A 1 91 ? -10.641 -11.175 12.800 1.00 74.12 91 VAL A O 1
ATOM 694 N N . THR A 1 92 ? -12.282 -9.703 12.362 1.00 69.19 92 THR A N 1
ATOM 695 C CA . THR A 1 92 ? -13.369 -10.440 13.035 1.00 69.19 92 THR A CA 1
ATOM 696 C C . THR A 1 92 ? -14.449 -10.936 12.074 1.00 69.19 92 THR A C 1
ATOM 698 O O . THR A 1 92 ? -15.310 -11.714 12.471 1.00 69.19 92 THR A O 1
ATOM 701 N N . THR A 1 93 ? -14.399 -10.527 10.803 1.00 63.19 93 THR A N 1
ATOM 702 C CA . THR A 1 93 ? -15.353 -10.917 9.758 1.00 63.19 93 THR A CA 1
ATOM 703 C C . THR A 1 93 ? -14.643 -11.599 8.595 1.00 63.19 93 THR A C 1
ATOM 705 O O . THR A 1 93 ? -13.619 -11.130 8.093 1.00 63.19 93 THR A O 1
ATOM 708 N N . ALA A 1 94 ? -15.190 -12.741 8.175 1.00 52.16 94 ALA A N 1
ATOM 709 C CA . ALA A 1 94 ? -14.693 -13.463 7.019 1.00 52.16 94 ALA A CA 1
ATOM 710 C C . ALA A 1 94 ? -14.984 -12.670 5.725 1.00 52.16 94 ALA A C 1
ATOM 712 O O . ALA A 1 94 ? -16.067 -12.096 5.598 1.00 52.16 94 ALA A O 1
ATOM 713 N N . PRO A 1 95 ? -14.040 -12.650 4.768 1.00 54.41 95 PRO A N 1
ATOM 714 C CA . PRO A 1 95 ? -12.921 -13.583 4.688 1.00 54.41 95 PRO A CA 1
ATOM 715 C C . PRO A 1 95 ? -11.530 -12.953 4.930 1.00 54.41 95 PRO A C 1
ATOM 717 O O . PRO A 1 95 ? -10.517 -13.558 4.599 1.00 54.41 95 PRO A O 1
ATOM 720 N N . GLY A 1 96 ? -11.448 -11.785 5.573 1.00 57.62 96 GLY A N 1
ATOM 721 C CA . GLY A 1 96 ? -10.166 -11.147 5.898 1.00 57.62 96 GLY A CA 1
ATOM 722 C C . GLY A 1 96 ? -9.490 -10.424 4.724 1.00 57.62 96 GLY A C 1
ATOM 723 O O . GLY A 1 96 ? -10.134 -10.083 3.733 1.00 57.62 96 GLY A O 1
ATOM 724 N N . ALA A 1 97 ? -8.199 -10.109 4.883 1.00 53.66 97 ALA A N 1
ATOM 725 C CA . ALA A 1 97 ? -7.407 -9.332 3.925 1.00 53.66 97 ALA A CA 1
ATOM 726 C C . ALA A 1 97 ? -6.841 -10.218 2.803 1.00 53.66 97 ALA A C 1
ATOM 728 O O . ALA A 1 97 ? -6.245 -11.260 3.070 1.00 53.66 97 ALA A O 1
ATOM 729 N N . TYR A 1 98 ? -6.976 -9.771 1.553 1.00 54.69 98 TYR A N 1
ATOM 730 C CA . TYR A 1 98 ? -6.503 -10.479 0.363 1.00 54.69 98 TYR A CA 1
ATOM 731 C C . TYR A 1 98 ? -5.405 -9.694 -0.352 1.00 54.69 98 TYR A C 1
ATOM 733 O O . TYR A 1 98 ? -5.536 -8.489 -0.558 1.00 54.69 98 TYR A O 1
ATOM 741 N N . GLN A 1 99 ? -4.362 -10.387 -0.810 1.00 44.81 99 GLN A N 1
ATOM 742 C CA . GLN A 1 99 ? -3.497 -9.874 -1.870 1.00 44.81 99 GLN A CA 1
ATOM 743 C C . GLN A 1 99 ? -4.141 -10.238 -3.215 1.00 44.81 99 GLN A C 1
ATOM 745 O O . GLN A 1 99 ? -4.341 -11.417 -3.501 1.00 44.81 99 GLN A O 1
ATOM 750 N N . SER A 1 100 ? -4.450 -9.251 -4.058 1.00 46.88 100 SER A N 1
ATOM 751 C CA . SER A 1 100 ? -4.883 -9.493 -5.439 1.00 46.88 100 SER A CA 1
ATOM 752 C C . SER A 1 100 ? -3.909 -8.844 -6.414 1.00 46.88 100 SER A C 1
ATOM 754 O O . SER A 1 100 ? -3.726 -7.628 -6.397 1.00 46.88 100 SER A O 1
ATOM 756 N N . ARG A 1 101 ? -3.307 -9.652 -7.288 1.00 42.28 101 ARG A N 1
ATOM 757 C CA . ARG A 1 101 ? -2.562 -9.173 -8.452 1.00 42.28 101 ARG A CA 1
ATOM 758 C C . ARG A 1 101 ? -3.542 -9.051 -9.613 1.00 42.28 101 ARG A C 1
ATOM 760 O O . ARG A 1 101 ? -3.904 -10.062 -10.207 1.00 42.28 101 ARG A O 1
ATOM 767 N N . THR A 1 102 ? -3.964 -7.835 -9.933 1.00 42.28 102 THR A N 1
ATOM 768 C CA . THR A 1 102 ? -4.757 -7.589 -11.142 1.00 42.28 102 THR A CA 1
ATOM 769 C C . THR A 1 102 ? -3.802 -7.227 -12.269 1.00 42.28 102 THR A C 1
ATOM 771 O O . THR A 1 102 ? -3.177 -6.171 -12.243 1.00 42.28 102 THR A O 1
ATOM 774 N N . LEU A 1 103 ? -3.655 -8.129 -13.237 1.00 37.00 103 LEU A N 1
ATOM 775 C CA . LEU A 1 103 ? -3.072 -7.802 -14.533 1.00 37.00 103 LEU A CA 1
ATOM 776 C C . LEU A 1 103 ? -4.179 -7.136 -15.349 1.00 37.00 103 LEU A C 1
ATOM 778 O O . LEU A 1 103 ? -5.219 -7.754 -15.572 1.00 37.00 103 LEU A O 1
ATOM 782 N N . PHE A 1 104 ? -3.994 -5.882 -15.752 1.00 36.56 104 PHE A N 1
ATOM 783 C CA . PHE A 1 104 ? -4.836 -5.316 -16.802 1.00 36.56 104 PHE A CA 1
ATOM 784 C C . PHE A 1 104 ? -4.535 -6.079 -18.103 1.00 36.56 104 PHE A C 1
ATOM 786 O O . PHE A 1 104 ? -3.355 -6.192 -18.447 1.00 36.56 104 PHE A O 1
ATOM 793 N N . PRO A 1 105 ? -5.531 -6.632 -18.818 1.00 51.28 105 PRO A N 1
ATOM 794 C CA . PRO A 1 105 ? -5.353 -6.934 -20.226 1.00 51.28 105 PRO A CA 1
ATOM 795 C C . PRO A 1 105 ? -5.388 -5.628 -21.036 1.00 51.28 105 PRO A C 1
ATOM 797 O O . PRO A 1 105 ? -6.071 -4.680 -20.647 1.00 51.28 105 PRO A O 1
ATOM 800 N N . THR A 1 106 ? -4.595 -5.643 -22.110 1.00 50.16 106 THR A N 1
ATOM 801 C CA . THR A 1 106 ? -4.306 -4.613 -23.132 1.00 50.16 106 THR A CA 1
ATOM 802 C C . THR A 1 106 ? -5.388 -3.580 -23.410 1.00 50.16 106 THR A C 1
ATOM 804 O O . THR A 1 106 ? -6.531 -4.006 -23.701 1.00 50.16 106 THR A O 1
#